Protein AF-A0A535QA16-F1 (afdb_monomer_lite)

Foldseek 3Di:
DQPDWDDDQFIDSVVLLETEQGQDAEQEYEQQAQDQSRQAQHCEYEFAPFRQVNHDPRRHHVYYDHADAPGWDDRDPKIWGWHAPPPDGRGTDIDID

Radius of gyration: 12.35 Å; chains: 1; bounding box: 30×26×29 Å

Structure (mmCIF, N/CA/C/O backbone):
data_AF-A0A535QA16-F1
#
_entry.id   AF-A0A535QA16-F1
#
loop_
_atom_site.group_PDB
_atom_site.id
_atom_site.type_symbol
_atom_site.label_atom_id
_atom_site.label_alt_id
_atom_site.label_comp_id
_atom_site.label_asym_id
_atom_site.label_entity_id
_atom_site.label_seq_id
_atom_site.pdbx_PDB_ins_code
_atom_site.Cartn_x
_atom_site.Cartn_y
_atom_site.Cartn_z
_atom_site.occupancy
_atom_site.B_iso_or_equiv
_atom_site.auth_seq_id
_atom_site.auth_comp_id
_atom_site.auth_asym_id
_atom_site.auth_atom_id
_atom_site.pdbx_PDB_model_num
ATOM 1 N N . MET A 1 1 ? -17.016 -0.692 14.547 1.00 54.44 1 MET A N 1
ATOM 2 C CA . MET A 1 1 ? -16.028 -1.787 14.646 1.00 54.44 1 MET A CA 1
ATOM 3 C C . MET A 1 1 ? -16.401 -2.893 13.673 1.00 54.44 1 MET A C 1
ATOM 5 O O . MET A 1 1 ? -17.302 -3.675 13.957 1.00 54.44 1 MET A O 1
ATOM 9 N N . THR A 1 2 ? -15.764 -2.942 12.505 1.00 55.31 2 THR A N 1
ATOM 10 C CA . THR A 1 2 ? -15.794 -4.138 11.652 1.00 55.31 2 THR A CA 1
ATOM 11 C C . THR A 1 2 ? -15.127 -5.285 12.398 1.00 55.31 2 THR A C 1
ATOM 13 O O . THR A 1 2 ? -13.954 -5.194 12.740 1.00 55.31 2 THR A O 1
ATOM 16 N N . ARG A 1 3 ? -15.893 -6.338 12.695 1.00 71.25 3 ARG A N 1
ATOM 17 C CA . ARG A 1 3 ? -15.403 -7.547 13.378 1.00 71.25 3 ARG A CA 1
ATOM 18 C C . ARG A 1 3 ? -14.887 -8.614 12.413 1.00 71.25 3 ARG A C 1
ATOM 20 O O . ARG A 1 3 ? -14.374 -9.632 12.855 1.00 71.25 3 ARG A O 1
ATOM 27 N N . GLU A 1 4 ? -15.053 -8.397 11.114 1.00 90.06 4 GLU A N 1
ATOM 28 C CA . GLU A 1 4 ? -14.712 -9.381 10.097 1.00 90.06 4 GLU A CA 1
ATOM 29 C C . GLU A 1 4 ? -13.360 -9.049 9.464 1.00 90.06 4 GLU A C 1
ATOM 31 O O . GLU A 1 4 ? -13.173 -7.977 8.884 1.00 90.06 4 GLU A O 1
ATOM 36 N N . VAL A 1 5 ? -12.432 -9.994 9.586 1.00 94.75 5 VAL A N 1
ATOM 37 C CA . VAL A 1 5 ? -11.158 -10.030 8.873 1.00 94.75 5 VAL A CA 1
ATOM 38 C C . VAL A 1 5 ? -11.175 -11.304 8.050 1.00 94.75 5 VAL A C 1
ATOM 40 O O . VAL A 1 5 ? -11.408 -12.382 8.596 1.00 94.75 5 VAL A O 1
ATOM 43 N N . VAL A 1 6 ? -10.939 -11.188 6.747 1.00 96.75 6 VAL A N 1
ATOM 44 C CA . VAL A 1 6 ? -10.930 -12.347 5.847 1.00 96.75 6 VAL A CA 1
ATOM 45 C C . VAL A 1 6 ? -9.561 -12.530 5.224 1.00 96.75 6 VAL A C 1
ATOM 47 O O . VAL A 1 6 ? -8.814 -11.568 5.022 1.00 96.75 6 VAL A O 1
ATOM 50 N N . TRP A 1 7 ? -9.256 -13.779 4.891 1.00 97.56 7 TRP A N 1
ATOM 51 C CA . TRP A 1 7 ? -8.116 -14.128 4.065 1.00 97.56 7 TRP A CA 1
ATOM 52 C C . TRP A 1 7 ? -8.608 -14.664 2.721 1.00 97.56 7 TRP A C 1
ATOM 54 O O . TRP A 1 7 ? -9.392 -15.606 2.670 1.00 97.56 7 TRP A O 1
ATOM 64 N N . ASP A 1 8 ? -8.131 -14.064 1.636 1.00 96.81 8 ASP A N 1
ATOM 65 C CA . ASP A 1 8 ? -8.264 -14.576 0.269 1.00 96.81 8 ASP A CA 1
ATOM 66 C C . ASP A 1 8 ? -7.071 -14.035 -0.524 1.00 96.81 8 ASP A C 1
ATOM 68 O O . ASP A 1 8 ? -7.083 -12.909 -1.031 1.00 96.81 8 ASP A O 1
ATOM 72 N N . HIS A 1 9 ? -5.987 -14.815 -0.552 1.00 97.75 9 HIS A N 1
ATOM 73 C CA . HIS A 1 9 ? -4.710 -14.396 -1.134 1.00 97.75 9 HIS A CA 1
ATOM 74 C C . HIS A 1 9 ? -4.203 -13.060 -0.552 1.00 97.75 9 HIS A C 1
ATOM 76 O O . HIS A 1 9 ? -3.631 -12.244 -1.270 1.00 97.75 9 HIS A O 1
ATOM 82 N N . GLY A 1 10 ? -4.459 -12.798 0.730 1.00 95.94 10 GLY A N 1
ATOM 83 C CA . GLY A 1 10 ? -4.170 -11.528 1.401 1.00 95.94 10 GLY A CA 1
ATOM 84 C C . GLY A 1 10 ? -5.202 -11.213 2.478 1.00 95.94 10 GLY A C 1
ATOM 85 O O . GLY A 1 10 ? -6.316 -11.738 2.442 1.00 95.94 10 GLY A O 1
ATOM 86 N N . VAL A 1 11 ? -4.833 -10.357 3.431 1.00 97.12 11 VAL A N 1
ATOM 87 C CA . VAL A 1 11 ? -5.736 -9.914 4.503 1.00 97.12 11 VAL A CA 1
ATOM 88 C C . VAL A 1 11 ? -6.662 -8.827 3.965 1.00 97.12 11 VAL A C 1
ATOM 90 O O . VAL A 1 11 ? -6.205 -7.882 3.316 1.00 97.12 11 VAL A O 1
ATOM 93 N N . SER A 1 12 ? -7.960 -8.932 4.249 1.00 96.75 12 SER A N 1
ATOM 94 C CA . SER A 1 12 ? -8.932 -7.889 3.927 1.00 96.75 12 SER A CA 1
ATOM 95 C C . SER A 1 12 ? -9.798 -7.502 5.114 1.00 96.75 12 SER A C 1
ATOM 97 O O . SER A 1 12 ? -10.214 -8.340 5.913 1.00 96.75 12 SER A O 1
ATOM 99 N N . LEU A 1 13 ? -10.112 -6.207 5.156 1.00 94.88 13 LEU A N 1
ATOM 100 C CA . LEU A 1 13 ? -11.197 -5.629 5.933 1.00 94.88 13 LEU A CA 1
ATOM 101 C C . LEU A 1 13 ? -12.368 -5.372 4.963 1.00 94.88 13 LEU A C 1
ATOM 103 O O . LEU A 1 13 ? -12.439 -4.289 4.360 1.00 94.88 13 LEU A O 1
ATOM 107 N N . PRO A 1 14 ? -13.265 -6.355 4.741 1.00 93.50 14 PRO A N 1
ATOM 108 C CA . PRO A 1 14 ? -14.259 -6.305 3.669 1.00 93.50 14 PRO A CA 1
ATOM 109 C C . PRO A 1 14 ? -15.231 -5.132 3.831 1.00 93.50 14 PRO A C 1
ATOM 111 O O . PRO A 1 14 ? -15.502 -4.429 2.855 1.00 93.50 14 PRO A O 1
ATOM 114 N N . GLY A 1 15 ? -15.644 -4.820 5.067 1.00 92.69 15 GLY A N 1
ATOM 115 C CA . GLY A 1 15 ? -16.499 -3.663 5.369 1.00 92.69 15 GLY A CA 1
ATOM 116 C C . GLY A 1 15 ? -15.893 -2.302 4.992 1.00 92.69 15 GLY A C 1
ATOM 117 O O . GLY A 1 15 ? -16.618 -1.320 4.863 1.00 92.69 15 GLY A O 1
ATOM 118 N N . HIS A 1 16 ? -14.581 -2.243 4.740 1.00 93.12 16 HIS A N 1
ATOM 119 C CA . HIS A 1 16 ? -13.867 -1.039 4.301 1.00 93.12 16 HIS A CA 1
ATOM 120 C C . HIS A 1 16 ? -13.274 -1.170 2.897 1.00 93.12 16 HIS A C 1
ATOM 122 O O . HIS A 1 16 ? -12.606 -0.248 2.412 1.00 93.12 16 HIS A O 1
ATOM 128 N N . ARG A 1 17 ? -13.525 -2.296 2.212 1.00 93.75 17 ARG A N 1
ATOM 129 C CA . ARG A 1 17 ? -12.978 -2.604 0.884 1.00 93.75 17 ARG A CA 1
ATOM 130 C C . ARG A 1 17 ? -11.462 -2.382 0.840 1.00 93.75 17 ARG A C 1
ATOM 132 O O . ARG A 1 17 ? -10.960 -1.777 -0.108 1.00 93.75 17 ARG A O 1
ATOM 139 N N . LEU A 1 18 ? -10.761 -2.766 1.903 1.00 95.75 18 LEU A N 1
ATOM 140 C CA . LEU A 1 18 ? -9.323 -2.574 2.068 1.00 95.75 18 LEU A CA 1
ATOM 141 C C . LEU A 1 18 ? -8.641 -3.940 2.066 1.00 95.75 18 LEU A C 1
ATOM 143 O O . LEU A 1 18 ? -9.065 -4.847 2.779 1.00 95.75 18 LEU A O 1
ATOM 147 N N . TRP A 1 19 ? -7.599 -4.069 1.257 1.00 98.19 19 TRP A N 1
ATOM 148 C CA . TRP A 1 19 ? -6.695 -5.215 1.244 1.00 98.19 19 TRP A CA 1
ATOM 149 C C . TRP A 1 19 ? -5.325 -4.776 1.743 1.00 98.19 19 TRP A C 1
ATOM 151 O O . TRP A 1 19 ? -4.921 -3.654 1.448 1.00 98.19 19 TRP A O 1
ATOM 161 N N . LEU A 1 20 ? -4.620 -5.638 2.467 1.00 98.00 20 LEU A N 1
ATOM 162 C CA . LEU A 1 20 ? -3.259 -5.394 2.945 1.00 98.00 20 LEU A CA 1
ATOM 163 C C . LEU A 1 20 ? -2.312 -6.330 2.192 1.00 98.00 20 LEU A C 1
ATOM 165 O O . LEU A 1 20 ? -2.458 -7.546 2.316 1.00 98.00 20 LEU A O 1
ATOM 169 N N . ASP A 1 21 ? -1.417 -5.764 1.375 1.00 98.38 21 ASP A N 1
ATOM 170 C CA . ASP A 1 21 ? -0.417 -6.484 0.570 1.00 98.38 21 ASP A CA 1
ATOM 171 C C . ASP A 1 21 ? -0.919 -7.796 -0.07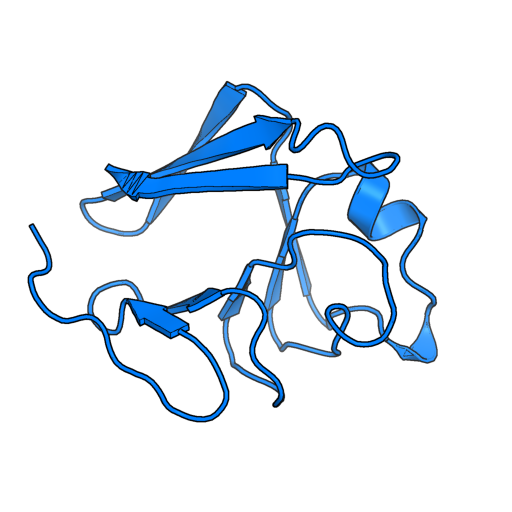5 1.00 98.38 21 ASP A C 1
ATOM 173 O O . ASP A 1 21 ? -0.317 -8.860 0.098 1.00 98.38 21 ASP A O 1
ATOM 177 N N . PRO A 1 22 ? -2.052 -7.783 -0.804 1.00 98.31 22 PRO A N 1
ATOM 178 C CA . PRO A 1 22 ? -2.591 -9.012 -1.361 1.00 98.31 22 PRO A CA 1
ATOM 179 C C . PRO A 1 22 ? -1.657 -9.593 -2.433 1.00 98.31 22 PRO A C 1
ATOM 181 O O . PRO A 1 22 ? -1.085 -8.887 -3.264 1.00 98.31 22 PRO A O 1
ATOM 184 N N . LEU A 1 23 ? -1.590 -10.919 -2.488 1.00 98.12 23 LEU A N 1
ATOM 185 C CA . LEU A 1 23 ? -0.825 -11.704 -3.459 1.00 98.12 23 LEU A CA 1
ATOM 186 C C . LEU A 1 23 ? -1.424 -11.649 -4.878 1.00 98.12 23 LEU A C 1
ATOM 188 O O . LEU A 1 23 ? -0.814 -12.117 -5.839 1.00 98.12 23 LEU A O 1
ATOM 192 N N . VAL A 1 24 ? -2.611 -11.061 -5.035 1.00 98.00 24 VAL A N 1
ATOM 193 C CA . VAL A 1 24 ? -3.319 -10.896 -6.312 1.00 98.00 24 VAL A CA 1
ATOM 194 C C . VAL A 1 24 ? -3.801 -9.459 -6.494 1.00 98.00 24 VAL A C 1
ATOM 196 O O . VAL A 1 24 ? -3.939 -8.693 -5.542 1.00 98.00 24 VAL A O 1
ATOM 199 N N . VAL A 1 25 ? -4.077 -9.064 -7.738 1.00 98.38 25 VAL A N 1
ATOM 200 C CA . VAL A 1 25 ? -4.541 -7.707 -8.055 1.00 98.38 25 VAL A CA 1
ATOM 201 C C . VAL A 1 25 ? -5.956 -7.473 -7.509 1.00 98.38 25 VAL A C 1
ATOM 203 O O . VAL A 1 25 ? -6.910 -8.115 -7.937 1.00 98.38 25 VAL A O 1
ATOM 206 N N . ARG A 1 26 ? -6.106 -6.498 -6.604 1.00 98.38 26 ARG A N 1
ATOM 207 C CA . ARG A 1 26 ? -7.394 -6.043 -6.055 1.00 98.38 26 ARG A CA 1
ATOM 208 C C . ARG A 1 26 ? -7.786 -4.636 -6.524 1.00 98.38 26 ARG A C 1
ATOM 210 O O . ARG A 1 26 ? -7.013 -3.927 -7.174 1.00 98.38 26 ARG A O 1
ATOM 217 N N . SER A 1 27 ? -9.022 -4.240 -6.211 1.00 97.75 27 SER A N 1
ATOM 218 C CA . SER A 1 27 ? -9.556 -2.914 -6.548 1.00 97.75 27 SER A CA 1
ATOM 219 C C . SER A 1 27 ? -8.928 -1.787 -5.730 1.00 97.75 27 SER A C 1
ATOM 221 O O . SER A 1 27 ? -8.703 -0.716 -6.273 1.00 97.75 27 SER A O 1
ATOM 223 N N . PHE A 1 28 ? -8.670 -2.020 -4.443 1.00 97.81 28 PHE A N 1
ATOM 224 C CA . PHE A 1 28 ? -8.030 -1.061 -3.548 1.00 97.81 28 PHE A CA 1
ATOM 225 C C . PHE A 1 28 ? -7.189 -1.820 -2.528 1.00 97.81 28 PHE A C 1
ATOM 227 O O . PHE A 1 28 ? -7.734 -2.664 -1.815 1.00 97.81 28 PHE A O 1
ATOM 234 N N . ALA A 1 29 ? -5.892 -1.538 -2.459 1.00 98.44 29 ALA A N 1
ATOM 235 C CA . ALA A 1 29 ? -4.993 -2.211 -1.529 1.00 98.44 29 ALA A CA 1
ATOM 236 C C . ALA A 1 29 ? -3.983 -1.243 -0.918 1.00 98.44 29 ALA A C 1
ATOM 238 O O . ALA A 1 29 ? -3.540 -0.300 -1.562 1.00 98.44 29 ALA A O 1
ATOM 239 N N . PHE A 1 30 ? -3.611 -1.493 0.324 1.00 98.62 30 PHE A N 1
ATOM 240 C CA . PHE A 1 30 ? -2.425 -0.923 0.927 1.00 98.62 30 PHE A CA 1
ATOM 241 C C . PHE A 1 30 ? -1.196 -1.679 0.415 1.00 98.62 30 PHE A C 1
ATOM 243 O O . PHE A 1 30 ? -1.206 -2.910 0.432 1.00 98.62 30 PHE A O 1
ATOM 250 N N . ILE A 1 31 ? -0.190 -0.936 -0.051 1.00 98.75 31 ILE A N 1
ATOM 251 C CA . ILE A 1 31 ? 1.144 -1.457 -0.359 1.00 98.75 31 ILE A CA 1
ATOM 252 C C . ILE A 1 31 ? 2.079 -0.958 0.740 1.00 98.75 31 ILE A C 1
ATOM 254 O O . ILE A 1 31 ? 2.338 0.245 0.826 1.00 98.75 31 ILE A O 1
ATOM 258 N N . SER A 1 32 ? 2.579 -1.869 1.573 1.00 98.75 32 SER A N 1
ATOM 259 C CA . SER A 1 32 ? 3.402 -1.503 2.730 1.00 98.75 32 SER A CA 1
ATOM 260 C C . SER A 1 32 ? 4.775 -0.962 2.346 1.00 98.75 32 SER A C 1
ATOM 262 O O . SER A 1 32 ? 5.269 -0.048 3.004 1.00 98.75 32 SER A O 1
ATOM 264 N N . HIS A 1 33 ? 5.398 -1.503 1.296 1.00 98.69 33 HIS A N 1
ATOM 265 C CA . HIS A 1 33 ? 6.713 -1.082 0.812 1.00 98.69 33 HIS A CA 1
ATOM 266 C C . HIS A 1 33 ? 6.982 -1.545 -0.629 1.00 98.69 33 HIS A C 1
ATOM 268 O O . HIS A 1 33 ? 6.199 -2.280 -1.230 1.00 98.69 33 HIS A O 1
ATOM 274 N N . ALA A 1 34 ? 8.096 -1.086 -1.207 1.00 98.38 34 ALA A N 1
ATOM 275 C CA . ALA A 1 34 ? 8.388 -1.211 -2.637 1.00 98.38 34 ALA A CA 1
ATOM 276 C C . ALA A 1 34 ? 9.021 -2.549 -3.069 1.00 98.38 34 ALA A C 1
ATOM 278 O O . ALA A 1 34 ? 9.464 -2.669 -4.214 1.00 98.38 34 ALA A O 1
ATOM 279 N N . HIS A 1 35 ? 9.065 -3.564 -2.202 1.00 98.44 35 HIS A N 1
ATOM 280 C CA . HIS A 1 35 ? 9.489 -4.892 -2.637 1.00 98.44 35 HIS A CA 1
ATOM 281 C C . HIS A 1 35 ? 8.487 -5.495 -3.625 1.00 98.44 35 HIS A C 1
ATOM 283 O O . HIS A 1 35 ? 7.277 -5.265 -3.573 1.00 98.44 35 HIS A O 1
ATOM 289 N N . THR A 1 36 ? 9.014 -6.243 -4.593 1.00 96.25 36 THR A N 1
ATOM 290 C CA . THR A 1 36 ? 8.227 -6.664 -5.759 1.00 96.25 36 THR A CA 1
ATOM 291 C C . THR A 1 36 ? 7.138 -7.685 -5.432 1.00 96.25 36 THR A C 1
ATOM 293 O O . THR A 1 36 ? 6.137 -7.746 -6.139 1.00 96.25 36 THR A O 1
ATOM 296 N N . ASP A 1 37 ? 7.293 -8.466 -4.372 1.00 96.12 37 ASP A N 1
ATOM 297 C CA . ASP A 1 37 ? 6.298 -9.396 -3.835 1.00 96.12 37 ASP A CA 1
ATOM 298 C C . ASP A 1 37 ? 5.070 -8.688 -3.229 1.00 96.12 37 ASP A C 1
ATOM 300 O O . ASP A 1 37 ? 3.961 -9.229 -3.337 1.00 96.12 37 ASP A O 1
ATOM 304 N N . HIS A 1 38 ? 5.244 -7.457 -2.730 1.00 97.94 38 HIS A N 1
ATOM 305 C C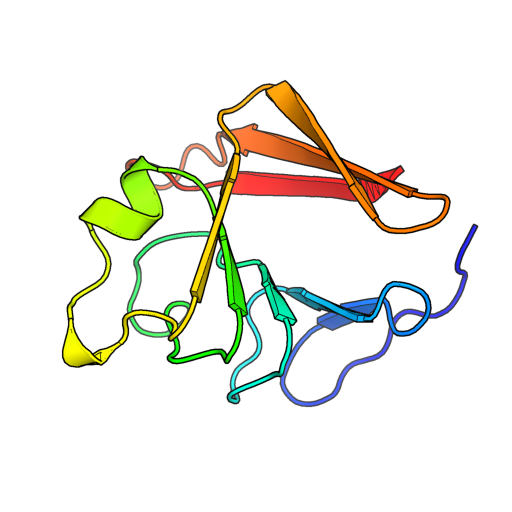A . HIS A 1 38 ? 4.177 -6.577 -2.234 1.00 97.94 38 HIS A CA 1
ATOM 306 C C . HIS A 1 38 ? 3.600 -5.667 -3.334 1.00 97.94 38 HIS A C 1
ATOM 308 O O . HIS A 1 38 ? 2.383 -5.549 -3.494 1.00 97.94 38 HIS A O 1
ATOM 314 N N . ALA A 1 39 ? 4.457 -5.040 -4.144 1.00 97.44 39 ALA A N 1
ATOM 315 C CA . ALA A 1 39 ? 4.038 -4.084 -5.166 1.00 97.44 39 ALA A CA 1
ATOM 316 C C . ALA A 1 39 ? 3.347 -4.773 -6.357 1.00 97.44 39 ALA A C 1
ATOM 318 O O . ALA A 1 39 ? 3.975 -5.486 -7.147 1.00 97.44 39 ALA A O 1
ATOM 319 N N . ARG A 1 40 ? 2.043 -4.524 -6.531 1.00 97.81 40 ARG A N 1
ATOM 320 C CA . ARG A 1 40 ? 1.242 -5.041 -7.654 1.00 97.81 40 ARG A CA 1
ATOM 321 C C . ARG A 1 40 ? 0.420 -3.940 -8.312 1.00 97.81 40 ARG A C 1
ATOM 323 O O . ARG A 1 40 ? 0.064 -2.937 -7.697 1.00 97.81 40 ARG A O 1
ATOM 330 N N . ARG A 1 41 ? 0.023 -4.188 -9.566 1.00 98.19 41 ARG A N 1
ATOM 331 C CA . ARG A 1 41 ? -0.771 -3.271 -10.405 1.00 98.19 41 ARG A CA 1
ATOM 332 C C . ARG A 1 41 ? -2.251 -3.190 -9.990 1.00 98.19 41 ARG A C 1
ATOM 334 O O . ARG A 1 41 ? -3.143 -3.409 -10.813 1.00 98.19 41 ARG A O 1
ATOM 341 N N . HIS A 1 42 ? -2.522 -2.921 -8.714 1.00 98.62 42 HIS A N 1
ATOM 342 C CA . HIS A 1 42 ? -3.865 -2.667 -8.187 1.00 98.62 42 HIS A CA 1
ATOM 343 C C . HIS A 1 42 ? -4.565 -1.549 -8.961 1.00 98.62 42 HIS A C 1
ATOM 345 O O . HIS A 1 42 ? -3.905 -0.688 -9.550 1.00 98.62 42 HIS A O 1
ATOM 351 N N . LYS A 1 43 ? -5.906 -1.563 -8.991 1.00 98.56 43 LYS A N 1
ATOM 352 C CA . LYS A 1 43 ? -6.650 -0.471 -9.647 1.00 98.56 43 LYS A CA 1
ATOM 353 C C . LYS A 1 43 ? -6.370 0.862 -8.950 1.00 98.56 43 LYS A C 1
ATOM 355 O O . LYS A 1 43 ? -6.161 1.861 -9.623 1.00 98.56 43 LYS A O 1
ATOM 360 N N . GLU A 1 44 ? -6.307 0.837 -7.626 1.00 98.50 44 GLU A N 1
ATOM 361 C CA . GLU A 1 44 ? -5.896 1.948 -6.779 1.00 98.50 44 GLU A CA 1
ATOM 362 C C . GLU A 1 44 ? -5.114 1.387 -5.581 1.00 98.50 44 GLU A C 1
ATOM 364 O O . GLU A 1 44 ? -5.436 0.296 -5.097 1.00 98.50 44 GLU A O 1
ATOM 369 N N . ALA A 1 45 ? -4.093 2.099 -5.104 1.00 98.50 45 ALA A N 1
ATOM 370 C CA . ALA A 1 45 ? -3.346 1.697 -3.916 1.00 98.50 45 ALA A CA 1
ATOM 371 C C . ALA A 1 45 ? -3.147 2.839 -2.911 1.00 98.50 45 ALA A C 1
ATOM 373 O O . ALA A 1 45 ? -2.990 3.989 -3.307 1.00 98.50 45 ALA A O 1
ATOM 374 N N . LEU A 1 46 ? -3.132 2.514 -1.618 1.00 98.62 46 LEU A N 1
ATOM 375 C CA . LEU A 1 46 ? -2.683 3.397 -0.538 1.00 98.62 46 LEU A CA 1
ATOM 376 C C . LEU A 1 46 ? -1.226 3.071 -0.209 1.00 98.62 46 LEU A C 1
ATOM 378 O O . LEU A 1 46 ? -0.904 1.906 0.008 1.00 98.62 46 LEU A O 1
ATOM 382 N N . LEU A 1 47 ? -0.357 4.075 -0.174 1.00 98.81 47 LEU A N 1
ATOM 383 C CA . LEU A 1 47 ? 1.066 3.912 0.139 1.00 98.81 47 LEU A CA 1
ATOM 384 C C . LEU A 1 47 ? 1.702 5.259 0.501 1.00 98.81 47 LEU A C 1
ATOM 386 O O . LEU A 1 47 ? 1.081 6.307 0.352 1.00 98.81 47 LEU A O 1
ATOM 390 N N . THR A 1 48 ? 2.951 5.250 0.954 1.00 98.81 48 THR A N 1
ATOM 391 C CA . THR A 1 48 ? 3.724 6.485 1.158 1.00 98.81 48 THR A CA 1
ATOM 392 C C . THR A 1 48 ? 4.250 7.048 -0.169 1.00 98.81 48 THR A C 1
ATOM 394 O O . THR A 1 48 ? 4.494 6.278 -1.104 1.00 98.81 48 THR A O 1
ATOM 397 N N . PRO A 1 49 ? 4.505 8.367 -0.277 1.00 98.69 49 PRO A N 1
ATOM 398 C CA . PRO A 1 49 ? 5.129 8.953 -1.468 1.00 98.69 49 PRO A CA 1
ATOM 399 C C . PRO A 1 49 ? 6.442 8.269 -1.875 1.00 98.69 49 PRO A C 1
ATOM 401 O O . PRO A 1 49 ? 6.707 8.049 -3.056 1.00 98.69 49 PRO A O 1
ATOM 404 N N . GLN A 1 50 ? 7.251 7.884 -0.889 1.00 98.75 50 GLN A N 1
ATOM 405 C CA . GLN A 1 50 ? 8.542 7.241 -1.102 1.00 98.75 50 GLN A CA 1
ATOM 406 C C . GLN A 1 50 ? 8.382 5.816 -1.648 1.00 98.75 50 GLN A C 1
ATOM 408 O O . GLN A 1 50 ? 9.113 5.431 -2.558 1.00 98.75 50 GLN A O 1
ATOM 413 N N . THR A 1 51 ? 7.391 5.056 -1.164 1.00 98.81 51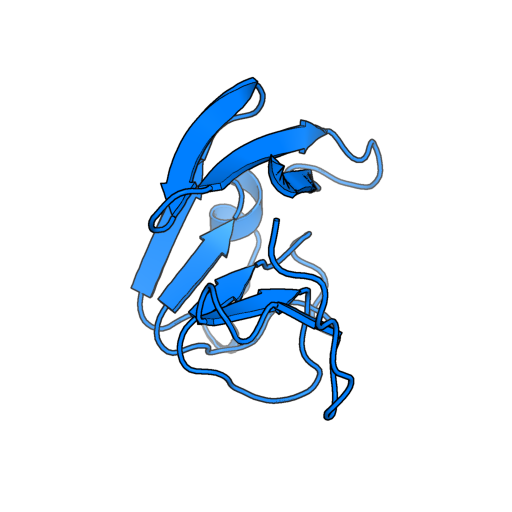 THR A N 1
ATOM 414 C CA . THR A 1 51 ? 7.071 3.742 -1.741 1.00 98.81 51 THR A CA 1
ATOM 415 C C . THR A 1 51 ? 6.668 3.882 -3.211 1.00 98.81 51 THR A C 1
ATOM 417 O O . THR A 1 51 ? 7.154 3.116 -4.039 1.00 98.81 51 THR A O 1
ATOM 420 N N . LEU A 1 52 ? 5.870 4.895 -3.584 1.00 98.62 52 LEU A N 1
ATOM 421 C CA . LEU A 1 52 ? 5.484 5.113 -4.989 1.00 98.62 52 LEU A CA 1
ATOM 422 C C . LEU A 1 52 ? 6.699 5.381 -5.880 1.00 98.62 52 LEU A C 1
ATOM 424 O O . LEU A 1 52 ? 6.783 4.857 -6.991 1.00 98.62 52 LEU A O 1
ATOM 428 N N . ALA A 1 53 ? 7.621 6.210 -5.388 1.00 98.44 53 ALA A N 1
ATOM 429 C CA . ALA A 1 53 ? 8.827 6.594 -6.109 1.00 98.44 53 ALA A CA 1
ATOM 430 C C . ALA A 1 53 ? 9.750 5.397 -6.389 1.00 98.44 53 ALA A C 1
ATOM 432 O O . ALA A 1 53 ? 10.409 5.373 -7.425 1.00 98.44 53 ALA A O 1
ATOM 433 N N . LEU A 1 54 ? 9.770 4.403 -5.495 1.00 98.56 54 LEU A N 1
ATOM 434 C CA . LEU A 1 54 ? 10.619 3.214 -5.608 1.00 98.56 54 LEU A CA 1
ATOM 435 C C . LEU A 1 54 ? 9.975 2.057 -6.384 1.00 98.56 54 LEU A C 1
ATOM 437 O O . LEU A 1 54 ? 10.695 1.185 -6.870 1.00 98.56 54 LEU A O 1
ATOM 441 N N . ILE A 1 55 ? 8.644 2.019 -6.519 1.00 98.25 55 ILE A N 1
ATOM 442 C CA . ILE A 1 55 ? 7.970 0.950 -7.269 1.00 98.25 55 ILE A CA 1
ATOM 443 C C . ILE A 1 55 ? 8.320 1.050 -8.768 1.00 98.25 55 ILE A C 1
ATOM 445 O O . ILE A 1 55 ? 8.042 2.084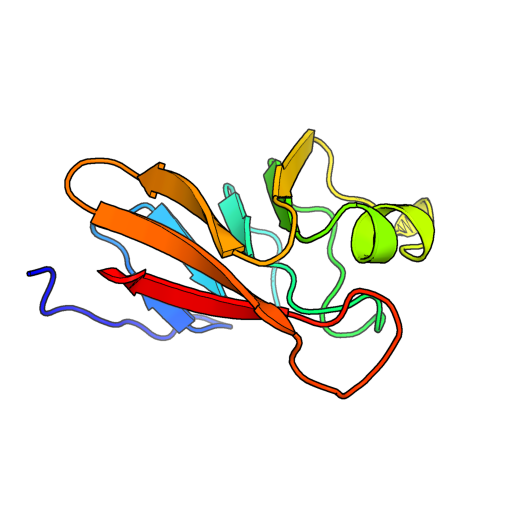 -9.391 1.00 98.25 55 ILE A O 1
ATOM 449 N N . PRO A 1 56 ? 8.837 -0.034 -9.389 1.00 96.81 56 PRO A N 1
ATOM 450 C CA . PRO A 1 56 ? 9.091 -0.074 -10.826 1.00 96.81 56 PRO A CA 1
ATOM 451 C C . PRO A 1 56 ? 7.811 0.128 -11.643 1.00 96.81 56 PRO A C 1
ATOM 453 O O . PRO A 1 56 ? 6.755 -0.394 -11.283 1.00 96.81 56 PRO A O 1
ATOM 456 N N . GLU A 1 57 ? 7.912 0.790 -12.798 1.00 96.69 57 GLU A N 1
ATOM 457 C CA . GLU A 1 57 ? 6.761 1.107 -13.663 1.00 96.69 57 GLU A CA 1
ATOM 458 C C . GLU A 1 57 ? 5.911 -0.131 -14.004 1.00 96.69 57 GLU A C 1
ATOM 460 O O . GLU A 1 57 ? 4.685 -0.116 -13.901 1.00 96.69 57 GLU A O 1
ATOM 465 N N . ALA A 1 58 ? 6.559 -1.266 -14.289 1.00 97.12 58 ALA A N 1
ATOM 466 C CA . ALA A 1 58 ? 5.882 -2.527 -14.595 1.00 97.12 58 ALA A CA 1
ATOM 467 C C . ALA A 1 58 ? 5.008 -3.074 -13.445 1.00 97.12 58 ALA A C 1
ATOM 469 O O . ALA A 1 58 ? 4.123 -3.897 -13.686 1.00 97.12 58 ALA A O 1
ATOM 470 N N . ARG A 1 59 ? 5.237 -2.641 -12.198 1.00 97.44 59 ARG A N 1
ATOM 471 C CA . ARG A 1 59 ? 4.464 -3.046 -11.011 1.00 97.44 59 ARG A CA 1
ATOM 472 C C . ARG A 1 59 ? 3.618 -1.921 -10.421 1.00 97.44 59 ARG A C 1
ATOM 474 O O . ARG A 1 59 ? 2.815 -2.189 -9.529 1.00 97.44 59 ARG A O 1
ATOM 481 N N . ARG A 1 60 ? 3.750 -0.698 -10.937 1.00 97.94 60 ARG A N 1
ATOM 482 C CA . ARG A 1 60 ? 3.056 0.489 -10.439 1.00 97.94 60 ARG A CA 1
ATOM 483 C C . ARG A 1 60 ? 1.529 0.300 -10.482 1.00 97.94 60 ARG A C 1
ATOM 485 O O . ARG A 1 60 ? 0.997 -0.196 -11.486 1.00 97.94 60 ARG A O 1
ATOM 492 N N . PRO A 1 61 ? 0.801 0.645 -9.401 1.00 98.31 61 PRO A N 1
ATOM 493 C CA . PRO A 1 61 ? -0.658 0.617 -9.402 1.00 98.31 61 PRO A CA 1
ATOM 494 C C . PRO A 1 61 ? -1.215 1.608 -10.432 1.00 98.31 61 PRO A C 1
ATOM 496 O O . PRO A 1 61 ? -0.569 2.592 -10.781 1.00 98.31 61 PRO A O 1
ATOM 499 N N . ARG A 1 62 ? -2.427 1.349 -10.936 1.00 98.31 62 ARG A N 1
ATOM 500 C CA . ARG A 1 62 ? -3.061 2.187 -11.975 1.00 98.31 62 ARG A CA 1
ATOM 501 C C . ARG A 1 62 ? -3.539 3.543 -11.445 1.00 98.31 62 ARG A C 1
ATOM 503 O O . ARG A 1 62 ? -3.762 4.455 -12.230 1.00 98.31 62 ARG A O 1
ATOM 510 N N . GLY A 1 63 ? -3.695 3.651 -10.131 1.00 98.50 63 GLY A N 1
ATOM 511 C CA . GLY A 1 63 ? -3.986 4.873 -9.396 1.00 98.50 63 GLY A CA 1
ATOM 512 C C . GLY A 1 63 ? -3.456 4.748 -7.971 1.00 98.50 63 GLY A C 1
ATOM 513 O O . GLY A 1 63 ? -3.183 3.640 -7.497 1.00 98.50 63 GLY A O 1
ATOM 514 N N . TRP A 1 64 ? -3.294 5.867 -7.275 1.00 98.38 64 TRP A N 1
ATOM 515 C CA . TRP A 1 64 ? -2.719 5.869 -5.933 1.00 98.38 64 TRP A CA 1
ATOM 516 C C . TRP A 1 64 ? -3.282 6.982 -5.056 1.00 98.38 64 TRP A C 1
ATOM 518 O O . TRP A 1 64 ? -3.640 8.061 -5.524 1.00 98.38 64 TRP A O 1
ATOM 528 N N . ARG A 1 65 ? -3.296 6.707 -3.754 1.00 97.94 65 ARG A N 1
ATOM 529 C CA . ARG A 1 65 ? -3.426 7.675 -2.672 1.00 97.94 65 ARG A CA 1
ATOM 530 C C . ARG A 1 65 ? -2.132 7.640 -1.888 1.00 97.94 65 ARG A C 1
ATOM 532 O O . ARG A 1 65 ? -1.737 6.582 -1.401 1.00 97.94 65 ARG A O 1
ATOM 539 N N . MET A 1 66 ? -1.483 8.790 -1.799 1.00 98.38 66 MET A N 1
ATOM 540 C CA . MET A 1 66 ? -0.282 8.932 -0.995 1.00 98.38 66 MET A CA 1
ATOM 541 C C . MET A 1 66 ? -0.659 9.471 0.375 1.00 98.38 66 MET A C 1
ATOM 543 O O . MET A 1 66 ? -1.459 10.400 0.458 1.00 98.38 66 MET A O 1
ATOM 547 N N . LEU A 1 67 ? -0.091 8.878 1.417 1.00 98.25 67 LEU A N 1
ATOM 548 C CA . LEU A 1 67 ? -0.219 9.364 2.784 1.00 98.25 67 LEU A CA 1
ATOM 549 C C . LEU A 1 67 ? 1.177 9.432 3.403 1.00 98.25 67 LEU A C 1
ATOM 551 O O . LEU A 1 67 ? 1.927 8.453 3.365 1.00 98.25 67 LEU A O 1
ATOM 555 N N . GLY A 1 68 ? 1.550 10.601 3.911 1.00 98.44 68 GLY A N 1
ATOM 556 C CA . GLY A 1 68 ? 2.735 10.778 4.736 1.00 98.44 68 GLY A CA 1
ATOM 557 C C . GLY A 1 68 ? 2.582 10.074 6.084 1.00 98.44 68 GLY A C 1
ATOM 558 O O . GLY A 1 68 ? 1.489 9.676 6.491 1.00 98.44 68 GLY A O 1
ATOM 559 N N . TYR A 1 69 ? 3.691 9.903 6.801 1.00 98.62 69 TYR A N 1
ATOM 560 C CA . TYR A 1 69 ? 3.623 9.341 8.146 1.00 98.62 69 TYR A CA 1
ATOM 561 C C . TYR A 1 69 ? 2.872 10.282 9.092 1.00 98.62 69 TYR A C 1
ATOM 563 O O . TYR A 1 69 ? 3.113 11.486 9.087 1.00 98.62 69 TYR A O 1
ATOM 571 N N . GLY A 1 70 ? 1.980 9.726 9.911 1.00 98.25 70 GLY A N 1
ATOM 572 C CA . GLY A 1 70 ? 1.141 10.484 10.842 1.00 98.25 70 GLY A CA 1
ATOM 573 C C . GLY A 1 70 ? -0.023 11.237 10.191 1.00 98.25 70 GLY A C 1
ATOM 574 O O . GLY A 1 70 ? -0.879 11.750 10.908 1.00 98.25 70 GLY A O 1
ATOM 575 N N . GLU A 1 71 ? -0.102 11.282 8.859 1.00 97.69 71 GLU A N 1
ATOM 576 C CA . GLU A 1 71 ? -1.275 11.810 8.170 1.00 97.69 71 GLU A CA 1
ATOM 577 C C . GLU A 1 71 ? -2.417 10.792 8.221 1.00 97.69 71 GLU A C 1
ATOM 579 O O . GLU A 1 71 ? -2.201 9.583 8.109 1.00 97.69 71 GLU A O 1
ATOM 584 N N . ALA A 1 72 ? -3.642 11.294 8.370 1.00 95.50 72 ALA A N 1
ATOM 585 C CA . ALA A 1 72 ? -4.840 10.481 8.497 1.00 95.50 72 ALA A CA 1
ATOM 586 C C . ALA A 1 72 ? -5.724 10.594 7.249 1.00 95.50 72 ALA A C 1
ATOM 588 O O . ALA A 1 72 ? -5.948 11.678 6.708 1.00 95.50 72 ALA A O 1
ATOM 589 N N . MET A 1 73 ? -6.294 9.470 6.823 1.00 95.81 73 MET A N 1
ATOM 590 C CA . MET A 1 73 ? -7.271 9.394 5.742 1.00 95.81 73 MET A CA 1
ATOM 591 C C . MET A 1 73 ? -8.532 8.683 6.227 1.00 95.81 73 MET A C 1
ATOM 593 O O . MET A 1 73 ? -8.474 7.581 6.770 1.00 95.81 73 MET A O 1
ATOM 597 N N . ARG A 1 74 ? -9.704 9.258 5.946 1.00 95.50 74 ARG A N 1
ATOM 598 C CA . ARG A 1 74 ? -10.980 8.583 6.217 1.00 95.50 74 ARG A CA 1
ATOM 599 C C . ARG A 1 74 ? -11.256 7.463 5.215 1.00 95.50 74 ARG A C 1
ATOM 601 O O . ARG A 1 74 ? -11.126 7.643 4.002 1.00 95.50 74 ARG A O 1
ATOM 608 N N . ARG A 1 75 ? -11.745 6.328 5.716 1.00 91.25 75 ARG A N 1
ATOM 609 C CA . ARG A 1 75 ? -12.220 5.181 4.932 1.00 91.25 75 ARG A CA 1
ATOM 610 C C . ARG A 1 75 ? -13.581 4.709 5.443 1.00 91.25 75 ARG A C 1
ATOM 612 O O . ARG A 1 75 ? -13.699 3.744 6.198 1.00 91.25 75 ARG A O 1
ATOM 619 N N . GLY A 1 76 ? -14.633 5.395 4.997 1.00 88.81 76 GLY A N 1
ATOM 620 C CA . GLY A 1 76 ? -15.980 5.189 5.529 1.00 88.81 76 GLY A CA 1
ATOM 621 C C . GLY A 1 76 ? -16.045 5.678 6.981 1.00 88.81 76 GLY A C 1
ATOM 622 O O . GLY A 1 76 ? -15.675 6.827 7.222 1.00 88.81 76 GLY A O 1
ATOM 623 N N . PRO A 1 77 ? -16.490 4.852 7.945 1.00 89.69 77 PRO A N 1
ATOM 624 C CA . PRO A 1 77 ? -16.495 5.226 9.357 1.00 89.69 77 PRO A CA 1
ATOM 625 C C . PRO A 1 77 ? -15.124 5.088 10.037 1.00 89.69 77 PRO A C 1
ATOM 627 O O . PRO A 1 77 ? -15.017 5.482 11.190 1.00 89.69 77 PRO A O 1
ATOM 630 N N . ALA A 1 78 ? -14.113 4.548 9.347 1.00 92.19 78 ALA A N 1
ATOM 631 C CA . ALA A 1 78 ? -12.778 4.345 9.901 1.00 92.19 78 ALA A CA 1
ATOM 632 C C . ALA A 1 78 ? -11.787 5.450 9.515 1.00 92.19 78 ALA A C 1
ATOM 634 O O . ALA A 1 78 ? -11.959 6.130 8.493 1.00 92.19 78 ALA A O 1
ATOM 635 N N . THR A 1 79 ? -10.716 5.554 10.289 1.00 96.19 79 THR A N 1
ATOM 636 C CA . THR A 1 79 ? -9.531 6.368 10.037 1.00 96.19 79 THR A CA 1
ATOM 637 C C . THR A 1 79 ? -8.335 5.456 9.786 1.00 96.19 79 THR A C 1
ATOM 639 O O . THR A 1 79 ? -8.144 4.444 10.453 1.00 96.19 79 THR A O 1
ATOM 642 N N . VAL A 1 80 ? -7.537 5.801 8.780 1.00 96.88 80 VAL A N 1
ATOM 643 C CA .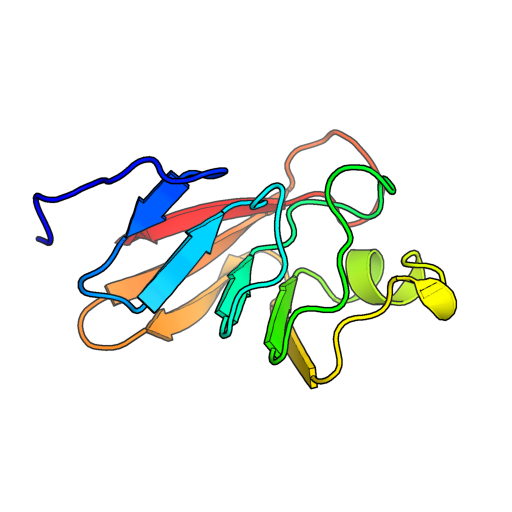 VAL A 1 80 ? -6.306 5.097 8.428 1.00 96.88 80 VAL A CA 1
ATOM 644 C C . VAL A 1 80 ? -5.139 6.060 8.547 1.00 96.88 80 VAL A C 1
ATOM 646 O O . VAL A 1 80 ? -5.166 7.114 7.913 1.00 96.88 80 VAL A O 1
ATOM 649 N N . THR A 1 81 ? -4.111 5.663 9.287 1.00 98.50 81 THR A N 1
ATOM 650 C CA . THR A 1 81 ? -2.869 6.425 9.460 1.00 98.50 81 THR A CA 1
ATOM 651 C C . THR A 1 81 ? -1.680 5.528 9.140 1.00 98.50 81 THR A C 1
ATOM 653 O O . THR A 1 81 ? -1.688 4.339 9.466 1.00 98.50 81 THR A O 1
ATOM 656 N N . LEU A 1 82 ? -0.657 6.075 8.481 1.00 98.69 82 LEU A N 1
ATOM 657 C CA . LEU A 1 82 ? 0.581 5.344 8.211 1.00 98.69 82 LEU A CA 1
ATOM 658 C C . LEU A 1 82 ? 1.665 5.709 9.227 1.00 98.69 82 LEU A C 1
ATOM 660 O O . LEU A 1 82 ? 1.889 6.882 9.520 1.00 98.69 82 LEU A O 1
ATOM 664 N N . HIS A 1 83 ? 2.384 4.703 9.716 1.00 98.62 83 HIS A N 1
ATOM 665 C CA . HIS A 1 83 ? 3.551 4.873 10.584 1.00 98.62 83 HIS A CA 1
ATOM 666 C C . HIS A 1 83 ? 4.775 4.242 9.930 1.00 98.62 83 HIS A C 1
ATOM 668 O O . HIS A 1 83 ? 4.638 3.265 9.200 1.00 98.62 83 HIS A O 1
ATOM 674 N N . SER A 1 84 ? 5.971 4.779 10.175 1.00 98.50 84 SER A N 1
ATOM 675 C CA . SER A 1 84 ? 7.203 4.168 9.661 1.00 98.50 84 SER A CA 1
ATOM 676 C C . SER A 1 84 ? 7.341 2.736 10.178 1.00 98.50 84 SER A C 1
ATOM 678 O O . SER A 1 84 ? 7.282 2.509 11.383 1.00 98.50 84 SER A O 1
ATOM 680 N N . ALA A 1 85 ? 7.561 1.780 9.274 1.00 98.56 85 ALA A N 1
ATOM 681 C CA . ALA A 1 85 ? 7.830 0.388 9.638 1.00 98.56 85 ALA A CA 1
ATOM 682 C C . ALA A 1 85 ? 9.310 0.121 9.968 1.00 98.56 85 ALA A C 1
ATOM 684 O O . ALA A 1 85 ? 9.647 -0.977 10.398 1.00 98.56 85 ALA A O 1
ATOM 685 N N . GLY A 1 86 ? 10.204 1.090 9.729 1.00 98.19 86 GLY A N 1
ATOM 686 C CA . GLY A 1 86 ? 11.641 0.938 9.984 1.00 98.19 86 GLY A CA 1
ATOM 687 C C . GLY A 1 86 ? 12.353 -0.108 9.113 1.00 98.19 86 GLY A C 1
ATOM 688 O O . GLY A 1 86 ? 13.452 -0.524 9.462 1.00 98.19 86 GLY A O 1
ATOM 689 N N . HIS A 1 87 ? 11.748 -0.542 8.001 1.00 98.50 87 HIS A N 1
ATOM 690 C CA . HIS A 1 87 ? 12.270 -1.628 7.166 1.00 98.50 87 HIS A CA 1
ATOM 691 C C . HIS A 1 87 ? 13.081 -1.128 5.962 1.00 98.50 87 HIS A C 1
ATOM 693 O O . HIS A 1 87 ? 14.216 -1.546 5.754 1.00 98.50 87 HIS A O 1
ATOM 699 N N . MET A 1 88 ? 12.512 -0.214 5.173 1.00 98.31 88 MET A N 1
ATOM 700 C CA . MET A 1 88 ? 13.177 0.435 4.039 1.00 98.31 88 MET A CA 1
ATOM 701 C C . MET A 1 88 ? 12.609 1.841 3.821 1.00 98.31 88 MET A C 1
ATOM 703 O O . MET A 1 88 ? 11.611 2.221 4.438 1.00 98.31 88 MET A O 1
ATOM 707 N N . LEU A 1 89 ? 13.217 2.633 2.934 1.00 98.56 89 LEU A N 1
ATOM 708 C CA . LEU A 1 89 ? 12.698 3.963 2.611 1.00 98.56 89 LEU A CA 1
ATOM 709 C C . LEU A 1 89 ? 11.228 3.870 2.162 1.00 98.56 89 LEU A C 1
ATOM 711 O O . LEU A 1 89 ? 10.899 3.177 1.204 1.00 98.56 89 LEU A O 1
ATOM 715 N N . GLY A 1 90 ? 10.350 4.578 2.873 1.00 98.50 90 GLY A N 1
ATOM 716 C CA . GLY A 1 90 ? 8.912 4.593 2.601 1.00 98.50 90 GLY A CA 1
ATOM 717 C C . GLY A 1 90 ? 8.105 3.449 3.209 1.00 98.50 90 GLY A C 1
ATOM 718 O O . GLY A 1 90 ? 6.879 3.509 3.129 1.00 98.50 90 GLY A O 1
ATOM 719 N N . SER A 1 91 ? 8.733 2.441 3.821 1.00 98.81 91 SER A N 1
ATOM 720 C CA . SER A 1 91 ? 7.988 1.318 4.396 1.00 98.81 91 SER A CA 1
ATOM 721 C C . SER A 1 91 ? 7.051 1.779 5.508 1.00 98.81 91 SER A C 1
ATOM 723 O O . SER A 1 91 ? 7.497 2.452 6.443 1.00 98.81 91 SER A O 1
ATOM 725 N N . ALA A 1 92 ? 5.786 1.373 5.438 1.00 98.81 92 ALA A N 1
ATOM 726 C CA . ALA A 1 92 ? 4.753 1.792 6.369 1.00 98.81 92 ALA A CA 1
ATOM 727 C C . ALA A 1 92 ? 4.032 0.616 7.039 1.00 98.81 92 ALA A C 1
ATOM 729 O O . ALA A 1 92 ? 3.740 -0.401 6.412 1.00 98.81 92 ALA A O 1
ATOM 730 N N . GLN A 1 93 ? 3.691 0.799 8.311 1.00 98.62 93 GLN A N 1
ATOM 731 C CA . GLN A 1 93 ? 2.620 0.083 8.992 1.00 98.62 93 GLN A CA 1
ATOM 732 C C . GLN A 1 93 ? 1.314 0.854 8.798 1.00 98.62 93 GLN A C 1
ATOM 734 O O . GLN A 1 93 ? 1.320 2.086 8.734 1.00 98.62 93 GLN A O 1
ATOM 739 N N . LEU A 1 94 ? 0.197 0.133 8.735 1.00 97.62 94 LEU A N 1
ATOM 740 C CA . LEU A 1 94 ? -1.137 0.715 8.653 1.00 97.62 94 LEU A CA 1
ATOM 741 C C . LEU A 1 94 ? -1.813 0.615 10.020 1.00 97.62 94 LEU A C 1
ATOM 743 O O . LEU A 1 94 ? -2.065 -0.487 10.504 1.00 97.62 94 LEU A O 1
ATOM 747 N N . HIS A 1 95 ? -2.119 1.761 10.620 1.00 97.25 95 HIS A N 1
ATOM 748 C CA . HIS A 1 95 ? -2.981 1.850 11.791 1.00 97.25 95 HIS A CA 1
ATOM 749 C C . HIS A 1 95 ? -4.415 2.131 11.337 1.00 97.25 95 HIS A C 1
ATOM 751 O O . HIS A 1 95 ? -4.646 3.003 10.496 1.00 97.25 95 HIS A O 1
ATOM 757 N N . PHE A 1 96 ? -5.359 1.344 11.847 1.00 94.12 96 PHE A N 1
ATOM 758 C CA . PHE A 1 96 ? -6.761 1.355 11.450 1.00 94.12 96 PHE A CA 1
ATOM 759 C C . PHE A 1 96 ? -7.641 1.531 12.690 1.00 94.12 96 PHE A C 1
ATOM 761 O O . PHE A 1 96 ? -7.594 0.683 13.582 1.00 94.12 96 PHE A O 1
ATOM 768 N N . GLU A 1 97 ? -8.451 2.589 12.712 1.00 92.00 97 GLU A N 1
ATOM 769 C CA . GLU A 1 97 ? -9.349 2.960 13.821 1.00 92.00 97 GLU A CA 1
ATOM 770 C C . GLU A 1 97 ? -10.803 3.087 13.359 1.00 92.00 97 GLU A C 1
ATOM 772 O O . GLU A 1 97 ? -11.032 3.746 12.319 1.00 92.00 97 GLU A O 1
#

Sequence (97 aa):
MTREVVWDHGVSLPGHRLWLDPLVVRSFAFISHAHTDHARRHKEALLTPQTLALIPEARRPRGWRMLGYGEAMRRGPATVTLHSAGHMLGSAQLHFE

Secondary structure (DSSP, 8-sta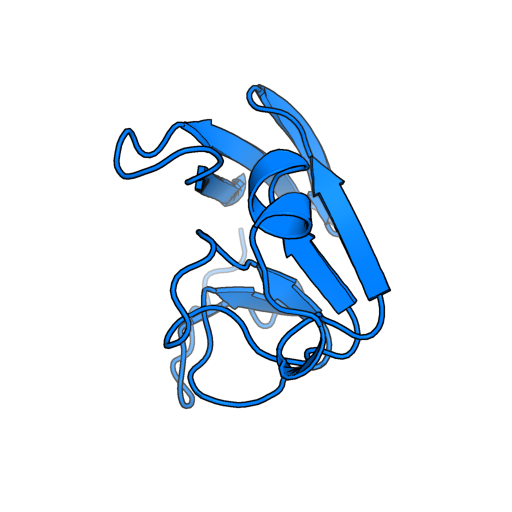te):
-----EESSSEEEGGGTEEES-SS--SEEE--SS-TTT----SEEEE-HHHHHHS-GGG--SSEEE--BT-EEEETTEEEEEEE-SSSTT-EEEEE-

pLDDT: mean 96.03, std 6.87, range [54.44, 98.81]